Protein AF-A0A9E1VNS0-F1 (afdb_monomer)

Foldseek 3Di:
DDDDQLNAEAEAEDEQQDDPDHRQQQDDDPNARNVLVVLLCVVVVNRHSYYHYDYPDPVSVVSSVVSD

Mean predicted aligned error: 3.14 Å

Solvent-accessible surface area (backbone atoms only — not comparable to full-atom values): 4099 Å² total; per-residue (Å²): 135,85,79,60,33,75,80,32,73,44,77,48,82,48,59,50,78,42,91,88,51,72,45,48,50,67,39,65,56,96,90,35,36,48,51,31,54,64,50,40,50,45,62,73,62,67,58,45,54,40,80,45,77,47,59,86,27,71,66,54,52,54,51,43,60,73,46,101

Nearest PDB structures (foldseek):
  9ftc-assembly1_B  TM=9.588E-01  e=3.271E-04  Aeromonas caviae
  6ifd-assembly1_A  TM=9.259E-01  e=8.938E-04  Vibrio cholerae
  6ckj-assembly1_A  TM=9.658E-01  e=1.634E-03  Neisseria meningitidis
  1ezi-assembly1_A  TM=9.583E-01  e=2.611E-03  Neisseria meningitidis
  1eyr-assembly1_B  TM=9.765E-01  e=5.457E-03  Neisseria meningitidis

Secondary structure (DSSP, 8-state):
-PPPGGG-EEEEE--S--SSSTTGGGSEETTEETTHHHHHHHHHTS--SEEEEE-S-HHHHHHHHH--

Sequence (68 aa):
MSVAKENIICIIPARGGSKGLPRKNVKLIDNEPLIARPIRHAIESGVVGTVLVTTDDKEIAQIAKNAG

pLDDT: mean 95.05, std 5.58, range [58.72, 98.38]

Structure (mmCIF, N/CA/C/O backbone):
data_AF-A0A9E1VNS0-F1
#
_entry.id   AF-A0A9E1VNS0-F1
#
loop_
_atom_site.group_PDB
_atom_site.id
_atom_site.type_symbol
_atom_site.label_atom_id
_atom_site.label_alt_id
_atom_site.label_comp_id
_atom_site.label_asym_id
_atom_site.label_entity_id
_atom_site.label_seq_id
_atom_site.pdbx_PDB_ins_code
_atom_site.Cartn_x
_atom_site.Cartn_y
_atom_site.Cartn_z
_atom_site.occupancy
_atom_site.B_iso_or_equiv
_atom_site.auth_seq_id
_atom_site.auth_comp_id
_atom_site.auth_asym_id
_atom_site.auth_atom_id
_atom_site.pdbx_PDB_model_num
ATOM 1 N N . MET A 1 1 ? -28.222 -0.859 10.900 1.00 58.72 1 MET A N 1
ATOM 2 C CA . MET A 1 1 ? -27.053 -1.512 11.529 1.00 58.72 1 MET A CA 1
ATOM 3 C C . MET A 1 1 ? -25.838 -0.660 11.208 1.00 58.72 1 MET A C 1
ATOM 5 O O . MET A 1 1 ? -25.641 -0.385 10.032 1.00 58.72 1 MET A O 1
ATOM 9 N N . SER A 1 2 ? -25.089 -0.176 12.203 1.00 82.31 2 SER A N 1
ATOM 10 C CA . SER A 1 2 ? -23.764 0.401 11.941 1.00 82.31 2 SER A CA 1
ATOM 11 C C . SER A 1 2 ? -22.739 -0.731 11.904 1.00 82.31 2 SER A C 1
ATOM 13 O O . SER A 1 2 ? -22.854 -1.705 12.648 1.00 82.31 2 SER A O 1
ATOM 15 N N . VAL A 1 3 ? -21.770 -0.634 10.999 1.00 83.50 3 VAL A N 1
ATOM 16 C CA . VAL A 1 3 ? -20.628 -1.550 10.956 1.00 83.50 3 VAL A CA 1
ATOM 17 C C . VAL A 1 3 ? -19.507 -0.890 11.752 1.00 83.50 3 VAL A C 1
ATOM 19 O O . VAL A 1 3 ? -19.143 0.248 11.465 1.00 83.50 3 VAL A O 1
ATOM 22 N N . ALA A 1 4 ? -18.996 -1.574 12.776 1.00 91.50 4 ALA A N 1
ATOM 23 C CA . ALA A 1 4 ? -17.815 -1.123 13.507 1.00 91.50 4 ALA A CA 1
ATOM 24 C C . ALA A 1 4 ? -16.590 -1.165 12.579 1.00 91.50 4 ALA A C 1
ATOM 26 O O . ALA A 1 4 ? -16.470 -2.097 11.780 1.00 91.50 4 ALA A O 1
ATOM 27 N N . LYS A 1 5 ? -15.685 -0.182 12.669 1.00 92.06 5 LYS A N 1
ATOM 28 C CA . LYS A 1 5 ? -14.521 -0.082 11.769 1.00 92.06 5 LYS A CA 1
ATOM 29 C C . LYS A 1 5 ? -13.653 -1.343 11.804 1.00 92.06 5 LYS A C 1
ATOM 31 O O . LYS A 1 5 ? -13.115 -1.744 10.780 1.00 92.06 5 LYS A O 1
ATOM 36 N N . GLU A 1 6 ? -13.584 -2.013 12.953 1.00 94.88 6 GLU A N 1
ATOM 37 C CA . GLU A 1 6 ? -12.843 -3.256 13.192 1.00 94.88 6 GLU A CA 1
ATOM 38 C C . GLU A 1 6 ? -13.309 -4.394 12.273 1.00 94.88 6 GLU A C 1
ATOM 40 O O . GLU A 1 6 ? -12.525 -5.275 11.935 1.00 94.88 6 GLU A O 1
ATOM 45 N N . ASN A 1 7 ? -14.563 -4.340 11.812 1.00 95.88 7 ASN A N 1
ATOM 46 C CA . ASN A 1 7 ? -15.149 -5.317 10.896 1.00 95.88 7 ASN A CA 1
ATOM 47 C C . ASN A 1 7 ? -14.949 -4.950 9.415 1.00 95.88 7 ASN A C 1
ATOM 49 O O . ASN A 1 7 ? -15.451 -5.654 8.538 1.00 95.88 7 ASN A O 1
ATOM 53 N N . ILE A 1 8 ? -14.260 -3.8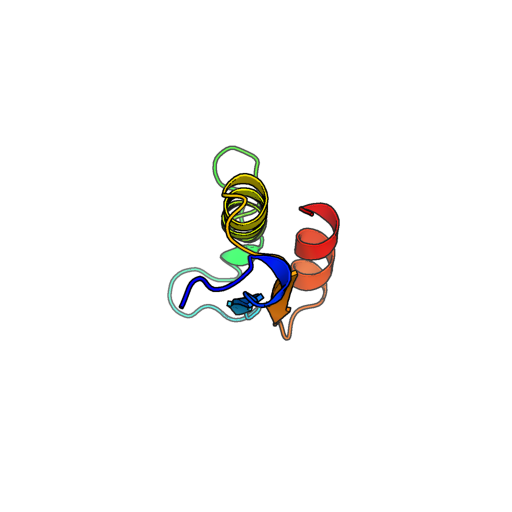45 9.116 1.00 96.88 8 ILE A N 1
ATOM 54 C CA . ILE A 1 8 ? -14.039 -3.354 7.755 1.00 96.88 8 ILE A CA 1
ATOM 55 C C . ILE A 1 8 ? -12.578 -3.583 7.366 1.00 96.88 8 ILE A C 1
ATOM 57 O O . ILE A 1 8 ? -11.658 -3.018 7.962 1.00 96.88 8 ILE A O 1
ATOM 61 N N . ILE A 1 9 ? -12.379 -4.390 6.322 1.00 97.31 9 ILE A N 1
ATOM 62 C CA . ILE A 1 9 ? -11.065 -4.699 5.751 1.00 97.31 9 ILE A CA 1
ATOM 63 C C . ILE A 1 9 ? -10.908 -3.951 4.424 1.00 97.31 9 ILE A C 1
ATOM 65 O O . ILE A 1 9 ? -11.692 -4.143 3.494 1.00 97.31 9 ILE A O 1
ATOM 69 N N . CYS A 1 10 ? -9.867 -3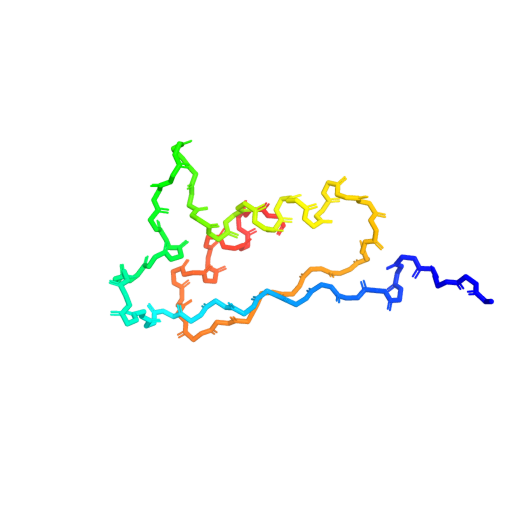.128 4.314 1.00 97.88 10 CYS A N 1
ATOM 70 C CA . CYS A 1 10 ? -9.412 -2.563 3.050 1.00 97.88 10 CYS A CA 1
ATOM 71 C C . CYS A 1 10 ? -8.440 -3.537 2.380 1.00 97.88 10 CYS A C 1
ATOM 73 O O . CYS A 1 10 ? -7.423 -3.895 2.970 1.00 97.88 10 CYS A O 1
ATOM 75 N N . ILE A 1 11 ? -8.728 -3.950 1.146 1.00 98.19 11 ILE A N 1
ATOM 76 C CA . ILE A 1 11 ? -7.843 -4.818 0.363 1.00 98.19 11 ILE A CA 1
ATOM 77 C C . ILE A 1 11 ? -7.232 -3.998 -0.775 1.00 98.19 11 ILE A C 1
ATOM 79 O O . ILE A 1 11 ? -7.956 -3.470 -1.619 1.00 98.19 11 ILE A O 1
ATOM 83 N N . ILE A 1 12 ? -5.901 -3.927 -0.821 1.00 98.19 12 ILE A N 1
ATOM 84 C CA . ILE A 1 12 ? -5.131 -3.202 -1.836 1.00 98.19 12 ILE A CA 1
ATOM 85 C C . ILE A 1 12 ? -4.344 -4.218 -2.684 1.00 98.19 12 ILE A C 1
ATOM 87 O O . ILE A 1 12 ? -3.251 -4.643 -2.301 1.00 98.19 12 ILE A O 1
ATOM 91 N N . PRO A 1 13 ? -4.875 -4.639 -3.844 1.00 97.38 13 PRO A N 1
ATOM 92 C CA . PRO A 1 13 ? -4.177 -5.553 -4.740 1.00 97.38 13 PRO A CA 1
ATOM 93 C C . PRO A 1 13 ? -3.103 -4.825 -5.559 1.00 97.38 13 PRO A C 1
ATOM 95 O O . PRO A 1 13 ? -3.390 -3.897 -6.320 1.00 97.38 13 PRO A O 1
ATOM 98 N N . ALA A 1 14 ? -1.857 -5.281 -5.456 1.00 96.81 14 ALA A N 1
ATOM 99 C CA . ALA A 1 14 ? -0.693 -4.613 -6.026 1.00 96.81 14 ALA A CA 1
ATOM 100 C C . ALA A 1 14 ? 0.297 -5.604 -6.650 1.00 96.81 14 ALA A C 1
ATOM 102 O O . ALA A 1 14 ? 1.351 -5.890 -6.096 1.00 96.81 14 ALA A O 1
ATOM 103 N N . ARG A 1 15 ? -0.009 -6.112 -7.846 1.00 96.06 15 ARG A N 1
ATOM 104 C CA . ARG A 1 15 ? 0.907 -6.999 -8.587 1.00 96.06 15 ARG A CA 1
ATOM 105 C C . ARG A 1 15 ? 2.196 -6.295 -9.047 1.00 96.06 15 ARG A C 1
ATOM 107 O O . ARG A 1 15 ? 2.170 -5.098 -9.353 1.00 96.06 15 ARG A O 1
ATOM 114 N N . GLY A 1 16 ? 3.290 -7.045 -9.177 1.00 93.75 16 GLY A N 1
ATOM 115 C CA . GLY A 1 16 ? 4.563 -6.562 -9.735 1.00 93.75 16 GLY A CA 1
ATOM 116 C C . GLY A 1 16 ? 4.463 -6.208 -11.221 1.00 93.75 16 GLY A C 1
ATOM 117 O O . GLY A 1 16 ? 4.965 -5.176 -11.681 1.00 93.75 16 GLY 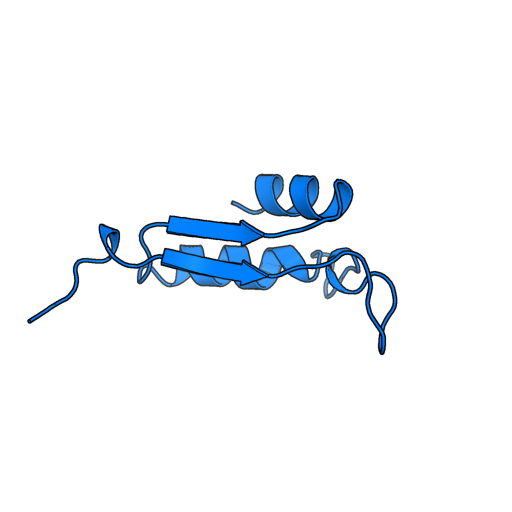A O 1
ATOM 118 N N . GLY A 1 17 ? 3.737 -7.033 -11.981 1.00 92.56 17 GLY A N 1
ATOM 119 C CA . GLY A 1 17 ? 3.508 -6.824 -13.410 1.00 92.56 17 GLY A CA 1
ATOM 120 C C . GLY A 1 17 ? 2.559 -5.658 -13.701 1.00 92.56 17 GLY A C 1
ATOM 121 O O . GLY A 1 17 ? 1.510 -5.500 -13.080 1.00 92.56 17 GLY A O 1
ATOM 122 N N . SER A 1 18 ? 2.856 -4.836 -14.703 1.00 89.06 18 SER A N 1
ATOM 123 C CA . SER A 1 18 ? 1.959 -3.756 -15.129 1.00 89.06 18 SER A CA 1
ATOM 124 C C . SER A 1 18 ? 2.009 -3.572 -16.639 1.00 89.06 18 SER A C 1
ATOM 126 O O . SER A 1 18 ? 3.083 -3.379 -17.191 1.00 89.06 18 SER A O 1
ATOM 128 N N . LYS A 1 19 ? 0.837 -3.638 -17.292 1.00 88.62 19 LYS A N 1
ATOM 129 C CA . LYS A 1 19 ? 0.715 -3.542 -18.757 1.00 88.62 19 LYS A CA 1
ATOM 130 C C . LYS A 1 19 ? 0.977 -2.126 -19.282 1.00 88.62 19 LYS A C 1
ATOM 132 O O . LYS A 1 19 ? 1.651 -1.981 -20.285 1.00 88.62 19 LYS A O 1
ATOM 137 N N . GLY A 1 20 ? 0.433 -1.105 -18.610 1.00 89.75 20 GLY A N 1
ATOM 138 C CA . GLY A 1 20 ? 0.588 0.295 -19.028 1.00 89.75 20 GLY A CA 1
ATOM 139 C C . GLY A 1 20 ? 1.921 0.896 -18.587 1.00 89.75 20 GLY A C 1
ATOM 140 O O . GLY A 1 20 ? 2.725 1.304 -19.413 1.00 89.75 20 GLY A O 1
ATOM 141 N N . LEU A 1 21 ? 2.171 0.918 -17.275 1.00 90.12 21 LEU A N 1
ATOM 142 C CA . LEU A 1 21 ? 3.404 1.458 -16.701 1.00 90.12 21 LEU A CA 1
ATOM 143 C C . LEU A 1 21 ? 4.150 0.357 -15.938 1.00 90.12 21 LEU A C 1
ATOM 145 O O . LEU A 1 21 ? 3.704 -0.001 -14.845 1.00 90.12 21 LEU A O 1
ATOM 149 N N . PRO A 1 22 ? 5.258 -0.188 -16.470 1.00 92.38 22 PRO A N 1
ATOM 150 C CA . PRO A 1 22 ? 6.029 -1.231 -15.800 1.00 92.38 22 PRO A CA 1
ATOM 151 C C . PRO A 1 22 ? 6.401 -0.851 -14.363 1.00 92.38 22 PRO A C 1
ATOM 153 O O . PRO A 1 22 ? 6.817 0.280 -14.101 1.00 92.38 22 PRO A O 1
ATOM 156 N N . ARG A 1 23 ? 6.226 -1.802 -13.435 1.00 94.31 23 ARG A N 1
ATOM 157 C CA . ARG A 1 23 ? 6.486 -1.643 -11.994 1.00 94.31 23 ARG A CA 1
ATOM 158 C C . ARG A 1 23 ? 5.864 -0.378 -11.367 1.00 94.31 23 ARG A C 1
ATOM 160 O O . ARG A 1 23 ? 6.458 0.231 -10.483 1.00 94.31 23 ARG A O 1
ATOM 167 N N . LYS A 1 24 ? 4.661 0.038 -11.790 1.00 96.19 24 LYS A N 1
ATOM 168 C CA . LYS A 1 24 ? 4.046 1.300 -11.319 1.00 96.19 24 LYS A CA 1
ATOM 169 C C . LYS A 1 24 ? 3.981 1.456 -9.794 1.00 96.19 24 LYS A C 1
ATOM 171 O O . LYS A 1 24 ? 4.135 2.564 -9.312 1.00 96.19 24 LYS A O 1
ATOM 176 N N . ASN A 1 25 ? 3.770 0.367 -9.049 1.00 97.31 25 ASN A N 1
ATOM 177 C CA . ASN A 1 25 ? 3.520 0.400 -7.604 1.00 97.31 25 ASN A CA 1
ATOM 178 C C . ASN A 1 25 ? 4.748 0.820 -6.780 1.00 97.31 25 ASN A C 1
ATOM 180 O O . ASN A 1 25 ? 4.578 1.356 -5.691 1.00 97.31 25 ASN A O 1
ATOM 184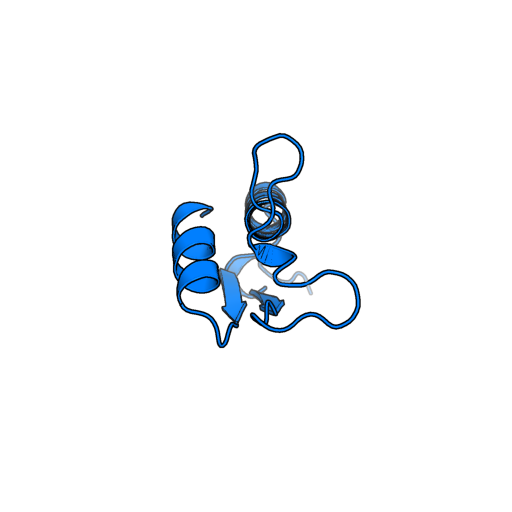 N N . VAL A 1 26 ? 5.961 0.621 -7.306 1.00 97.31 26 VAL A N 1
ATOM 185 C CA . VA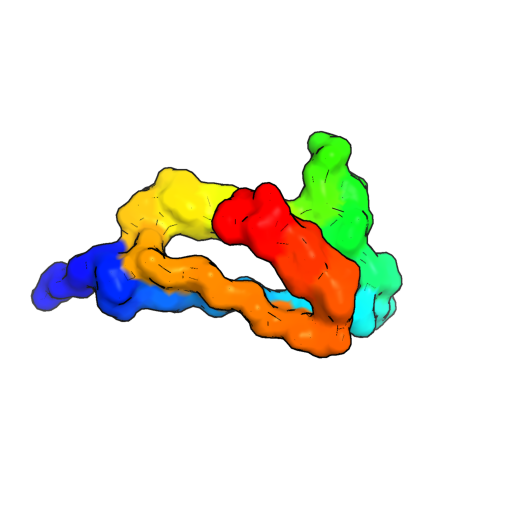L A 1 26 ? 7.209 1.054 -6.649 1.00 97.31 26 VAL A CA 1
ATOM 186 C C . VAL A 1 26 ? 7.710 2.403 -7.170 1.00 97.31 26 VAL A C 1
ATOM 188 O O . VAL A 1 26 ? 8.621 2.987 -6.593 1.00 97.31 26 VAL A O 1
ATOM 191 N N . LYS A 1 27 ? 7.136 2.917 -8.268 1.00 96.19 27 LYS A N 1
ATOM 192 C CA . LYS A 1 27 ? 7.543 4.211 -8.822 1.00 96.19 27 LYS A CA 1
ATOM 193 C C . LYS A 1 27 ? 7.163 5.334 -7.868 1.00 96.19 27 LYS A C 1
ATOM 195 O O . LYS A 1 27 ? 6.059 5.344 -7.325 1.00 96.19 27 LYS A O 1
ATOM 200 N N . LEU A 1 28 ? 8.081 6.284 -7.725 1.00 96.56 28 LEU A N 1
ATOM 201 C CA . LEU A 1 28 ? 7.877 7.479 -6.923 1.00 96.56 28 LEU A CA 1
ATOM 202 C C . LEU A 1 28 ? 6.957 8.462 -7.648 1.00 96.56 28 LEU A C 1
ATOM 204 O O . LEU A 1 28 ? 7.143 8.747 -8.832 1.00 96.56 28 LEU A O 1
ATOM 208 N N . ILE A 1 29 ? 5.996 8.994 -6.907 1.00 94.06 29 ILE A N 1
ATOM 209 C CA . ILE A 1 29 ? 5.169 10.139 -7.270 1.00 94.06 29 ILE A CA 1
ATOM 210 C C . ILE A 1 29 ? 5.277 11.104 -6.096 1.00 94.06 29 ILE A C 1
ATOM 212 O O . ILE A 1 29 ? 4.942 10.734 -4.973 1.00 94.06 29 ILE A O 1
ATOM 216 N N . ASP A 1 30 ? 5.782 12.311 -6.340 1.00 94.12 30 ASP A N 1
ATOM 217 C CA . ASP A 1 30 ? 6.110 13.304 -5.304 1.00 94.12 30 ASP A CA 1
ATOM 218 C C . ASP A 1 30 ? 6.944 12.715 -4.150 1.00 94.12 30 ASP A C 1
ATOM 220 O O . ASP A 1 30 ? 6.627 12.890 -2.979 1.00 94.12 30 ASP A O 1
ATOM 224 N N . ASN A 1 31 ? 8.012 11.984 -4.493 1.00 94.31 31 ASN A N 1
ATOM 225 C CA . ASN A 1 31 ? 8.923 11.308 -3.553 1.00 94.31 31 ASN A CA 1
ATOM 226 C C . ASN A 1 31 ? 8.314 10.160 -2.725 1.00 94.31 31 ASN A C 1
ATOM 228 O O . ASN A 1 31 ? 8.982 9.634 -1.839 1.00 94.31 31 ASN A O 1
ATOM 232 N N . GLU A 1 32 ? 7.102 9.707 -3.044 1.00 95.19 32 GLU A N 1
ATOM 233 C CA . GLU A 1 32 ? 6.443 8.588 -2.363 1.00 95.19 32 GLU A CA 1
ATOM 234 C C . GLU A 1 32 ? 6.148 7.444 -3.351 1.00 95.19 32 GLU A C 1
ATOM 236 O O . GLU A 1 32 ? 5.614 7.704 -4.435 1.00 95.19 32 GLU A O 1
ATOM 241 N N . PRO A 1 33 ? 6.454 6.172 -3.027 1.00 97.62 33 PRO A N 1
ATOM 242 C CA . PRO A 1 33 ? 6.046 5.043 -3.858 1.00 97.62 33 PRO A CA 1
ATOM 243 C C . PRO A 1 33 ? 4.529 5.017 -4.052 1.00 97.62 33 PRO A C 1
ATOM 245 O O . PRO A 1 33 ? 3.772 5.156 -3.093 1.00 97.62 33 PRO A O 1
ATOM 248 N N . LEU A 1 34 ? 4.066 4.770 -5.278 1.00 97.19 34 LEU A N 1
ATOM 249 C CA . LEU A 1 34 ? 2.635 4.789 -5.598 1.00 97.19 34 LEU A CA 1
ATOM 250 C C . LEU A 1 34 ? 1.792 3.897 -4.667 1.00 97.19 34 LEU A C 1
ATOM 252 O O . LEU A 1 34 ? 0.666 4.268 -4.345 1.00 97.19 34 LEU A O 1
ATOM 256 N N . ILE A 1 35 ? 2.311 2.740 -4.235 1.00 97.81 35 ILE A N 1
ATOM 257 C CA . ILE A 1 35 ? 1.590 1.826 -3.335 1.00 97.81 35 ILE A CA 1
ATOM 258 C C . ILE A 1 35 ? 1.409 2.365 -1.909 1.00 97.81 35 ILE A C 1
ATOM 260 O O . ILE A 1 35 ? 0.448 1.985 -1.247 1.00 97.81 35 ILE A O 1
ATOM 264 N N . ALA A 1 36 ? 2.282 3.259 -1.439 1.00 97.94 36 ALA A N 1
ATOM 265 C CA . ALA A 1 36 ? 2.196 3.812 -0.088 1.00 97.94 36 ALA A CA 1
ATOM 266 C C . ALA A 1 36 ? 0.987 4.752 0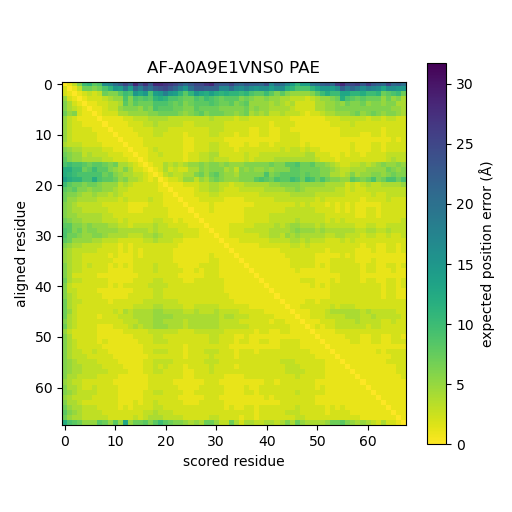.069 1.00 97.94 36 ALA A C 1
ATOM 268 O O . ALA A 1 36 ? 0.297 4.715 1.086 1.00 97.94 36 ALA A O 1
ATOM 269 N N . ARG A 1 37 ? 0.632 5.485 -0.992 1.00 97.12 37 ARG A N 1
ATOM 270 C CA . ARG A 1 37 ? -0.500 6.424 -1.006 1.00 97.12 37 ARG A CA 1
ATOM 271 C C . ARG A 1 37 ? -1.843 5.803 -0.584 1.00 97.12 37 ARG A C 1
ATOM 273 O O . ARG A 1 37 ? -2.454 6.320 0.349 1.00 97.12 37 ARG A O 1
ATOM 280 N N . PRO A 1 38 ? -2.349 4.723 -1.221 1.00 97.44 38 PRO A N 1
ATOM 281 C CA . PRO A 1 38 ? -3.609 4.110 -0.805 1.00 97.44 38 PRO A CA 1
ATOM 282 C C . PRO A 1 38 ? -3.538 3.481 0.594 1.00 97.44 38 PRO A C 1
ATOM 284 O O . PRO A 1 38 ? -4.556 3.478 1.279 1.00 97.44 38 PRO A O 1
ATOM 287 N N . ILE A 1 39 ? -2.370 2.994 1.036 1.00 98.25 39 ILE A N 1
ATOM 288 C CA . ILE A 1 39 ? -2.179 2.467 2.399 1.00 98.25 39 ILE A CA 1
ATOM 289 C C . ILE A 1 39 ? -2.374 3.594 3.414 1.00 98.25 39 ILE A C 1
ATOM 291 O O . ILE A 1 39 ? -3.229 3.492 4.293 1.00 98.25 39 ILE A O 1
ATOM 295 N N . ARG A 1 40 ? -1.655 4.707 3.230 1.00 97.00 40 ARG A N 1
ATOM 296 C CA . ARG A 1 40 ? -1.746 5.885 4.094 1.00 97.00 40 ARG A CA 1
ATOM 297 C C . ARG A 1 40 ? -3.166 6.446 4.128 1.00 97.00 40 ARG A C 1
ATOM 299 O O . ARG A 1 40 ? -3.703 6.656 5.208 1.00 97.00 40 ARG A O 1
ATOM 306 N N . HIS A 1 41 ? -3.816 6.606 2.973 1.00 96.81 41 HIS A N 1
ATOM 307 C CA . HIS A 1 41 ? -5.201 7.086 2.922 1.00 96.81 41 HIS A CA 1
ATOM 308 C C . HIS A 1 41 ? -6.188 6.140 3.618 1.00 96.81 41 HIS A C 1
ATOM 310 O O . HIS A 1 41 ? -7.121 6.611 4.264 1.00 96.81 41 HIS A O 1
ATOM 316 N N . ALA A 1 42 ? -6.005 4.820 3.508 1.00 97.62 42 ALA A N 1
ATOM 317 C CA . ALA A 1 42 ? -6.857 3.863 4.207 1.00 97.62 42 ALA A CA 1
ATOM 318 C C . ALA A 1 42 ? -6.719 4.007 5.731 1.00 97.62 42 ALA A C 1
ATOM 320 O O . ALA A 1 42 ? -7.732 4.062 6.426 1.00 97.62 42 ALA A O 1
ATOM 321 N N . ILE A 1 43 ? -5.490 4.152 6.233 1.00 96.19 43 ILE A N 1
ATOM 322 C CA . ILE A 1 43 ? -5.204 4.373 7.658 1.00 96.19 43 ILE A CA 1
ATOM 323 C C . ILE A 1 43 ? -5.782 5.716 8.130 1.00 96.19 43 ILE A C 1
ATOM 325 O O . ILE A 1 43 ? -6.546 5.758 9.093 1.00 96.19 43 ILE A O 1
ATOM 329 N N . GLU A 1 44 ? -5.472 6.805 7.424 1.00 97.12 44 GLU A N 1
ATOM 330 C CA . GLU A 1 44 ? -5.906 8.167 7.766 1.00 97.12 44 GLU A CA 1
ATOM 331 C C . GLU A 1 44 ? -7.420 8.356 7.684 1.00 97.12 44 GLU A C 1
ATOM 333 O O . GLU A 1 44 ? -7.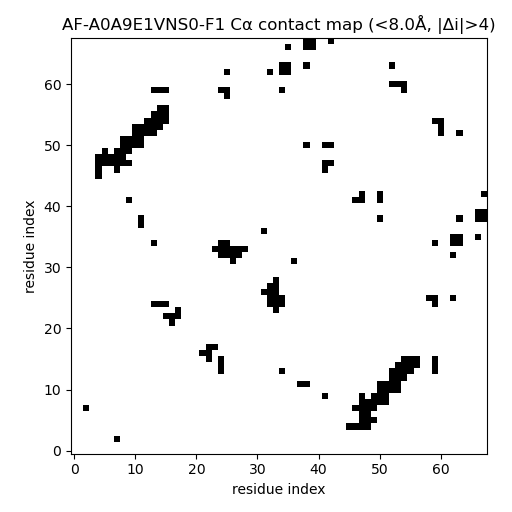968 9.207 8.380 1.00 97.12 44 GLU A O 1
ATOM 338 N N . SER A 1 45 ? -8.116 7.552 6.873 1.00 96.50 45 SER A N 1
ATOM 339 C CA . SER A 1 45 ? -9.575 7.621 6.778 1.00 96.50 45 SER A CA 1
ATOM 340 C C . SER A 1 45 ? -10.271 7.353 8.115 1.00 96.50 45 SE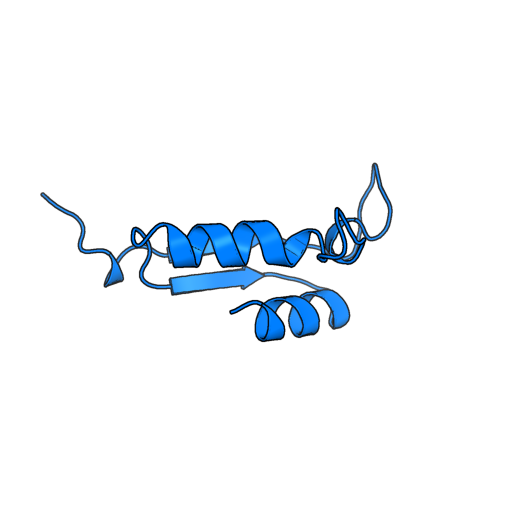R A C 1
ATOM 342 O O . SER A 1 45 ? -11.386 7.824 8.328 1.00 96.50 45 SER A O 1
ATOM 344 N N . GLY A 1 46 ? -9.660 6.554 8.999 1.00 95.50 46 GLY A N 1
ATOM 345 C CA . GLY A 1 46 ? -10.287 6.087 10.237 1.00 95.50 46 GLY A CA 1
ATOM 346 C C . GLY A 1 46 ? -11.502 5.169 10.032 1.00 95.50 46 GLY A C 1
ATOM 347 O O . GLY A 1 46 ? -12.162 4.816 11.010 1.00 95.50 46 GLY A O 1
ATOM 348 N N . VAL A 1 47 ? -11.803 4.773 8.787 1.00 95.31 47 VAL A N 1
ATOM 349 C CA . VAL A 1 47 ? -12.991 3.978 8.425 1.00 95.31 47 VAL A CA 1
ATOM 350 C C . VAL A 1 47 ? -12.738 2.477 8.549 1.00 95.31 47 VAL A C 1
ATOM 352 O O . VAL A 1 47 ? -13.670 1.724 8.820 1.00 95.31 47 VAL A O 1
ATOM 355 N N . VAL A 1 48 ? -11.498 2.027 8.346 1.00 96.69 48 VAL A N 1
ATOM 356 C CA . VAL A 1 48 ? -11.155 0.600 8.272 1.00 96.69 48 VAL A CA 1
ATOM 357 C C . VAL A 1 48 ? -10.319 0.157 9.466 1.00 96.69 48 VAL A C 1
ATOM 359 O O . VAL A 1 48 ? -9.487 0.907 9.971 1.00 96.69 48 VAL A O 1
ATOM 362 N N . GLY A 1 49 ? -10.543 -1.071 9.921 1.00 96.75 49 GLY A N 1
ATOM 363 C CA . GLY A 1 49 ? -9.808 -1.684 11.025 1.00 96.75 49 GLY A CA 1
ATOM 364 C C . GLY A 1 49 ? -8.594 -2.481 10.564 1.00 96.75 49 GLY A C 1
ATOM 365 O O . GLY A 1 49 ? -7.679 -2.727 11.343 1.00 96.75 49 GLY A O 1
ATOM 366 N N . THR A 1 50 ? -8.564 -2.903 9.301 1.00 96.69 50 THR A N 1
ATOM 367 C CA . THR A 1 50 ? -7.442 -3.657 8.735 1.00 96.69 50 THR A CA 1
ATOM 368 C C . THR A 1 50 ? -7.165 -3.205 7.312 1.00 96.69 50 THR A C 1
ATOM 370 O O . THR A 1 50 ? -8.081 -3.106 6.496 1.00 96.69 50 THR A O 1
ATOM 373 N N . VAL A 1 51 ? -5.890 -2.975 7.006 1.00 98.12 51 VAL A N 1
ATOM 374 C CA . VAL A 1 51 ? -5.398 -2.737 5.648 1.00 98.12 51 VAL A CA 1
ATOM 375 C C . VAL A 1 51 ? -4.565 -3.943 5.234 1.00 98.12 51 VAL A C 1
ATOM 377 O O . VAL A 1 51 ? -3.583 -4.284 5.887 1.00 98.12 51 VAL A O 1
ATOM 380 N N . LEU A 1 52 ? -4.973 -4.612 4.160 1.00 98.00 52 LEU A N 1
ATOM 381 C CA . LEU A 1 52 ? -4.312 -5.794 3.622 1.00 98.00 52 LEU A CA 1
ATOM 382 C C . LEU A 1 52 ? -3.817 -5.506 2.206 1.00 98.00 52 LEU A C 1
ATOM 384 O O . LEU A 1 52 ? -4.611 -5.258 1.300 1.00 98.00 52 LEU A O 1
ATOM 388 N N . VAL A 1 53 ? -2.508 -5.612 1.994 1.00 98.38 53 VAL A N 1
ATOM 389 C CA . VAL A 1 53 ? -1.907 -5.531 0.658 1.00 98.38 53 VAL A CA 1
ATOM 390 C C 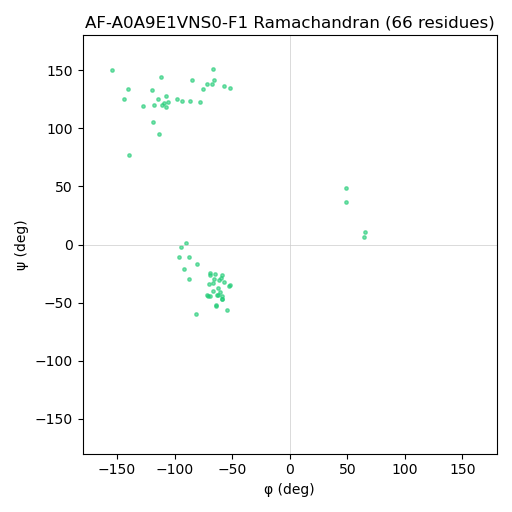. VAL A 1 53 ? -1.652 -6.939 0.139 1.00 98.38 53 VAL A C 1
ATOM 392 O O . VAL A 1 53 ? -0.972 -7.729 0.792 1.00 98.38 53 VAL A O 1
ATOM 395 N N . THR A 1 54 ? -2.169 -7.256 -1.049 1.00 98.19 54 THR A N 1
ATOM 396 C CA . THR A 1 54 ? -1.896 -8.535 -1.720 1.00 98.19 54 THR A CA 1
ATOM 397 C C . THR A 1 54 ? -0.976 -8.307 -2.910 1.00 98.19 54 THR A C 1
ATOM 399 O O . THR A 1 54 ? -1.217 -7.446 -3.758 1.00 98.19 54 THR A O 1
ATOM 402 N N . THR A 1 55 ? 0.121 -9.056 -2.967 1.00 98.00 55 THR A N 1
ATOM 403 C CA . THR A 1 55 ? 1.132 -8.893 -4.010 1.00 98.00 55 THR A CA 1
ATOM 404 C C . THR A 1 55 ? 1.901 -10.187 -4.242 1.00 98.00 55 THR A C 1
ATOM 406 O O . THR A 1 55 ? 2.071 -10.995 -3.331 1.00 98.00 55 THR A O 1
ATOM 409 N N . ASP A 1 56 ? 2.356 -10.367 -5.476 1.00 97.31 56 ASP A N 1
ATOM 410 C CA . ASP A 1 56 ? 3.284 -11.404 -5.924 1.00 97.31 56 ASP A CA 1
ATOM 411 C C . ASP A 1 56 ? 4.748 -10.917 -5.929 1.00 97.31 56 ASP A C 1
ATOM 413 O O . ASP A 1 56 ? 5.660 -11.684 -6.236 1.00 97.31 56 ASP A O 1
ATOM 417 N N . ASP A 1 57 ? 4.991 -9.650 -5.578 1.00 97.94 57 ASP A N 1
ATOM 418 C CA . ASP A 1 57 ? 6.290 -8.991 -5.679 1.00 97.94 57 ASP A CA 1
ATOM 419 C C . ASP A 1 57 ? 6.846 -8.627 -4.294 1.00 97.94 57 ASP A C 1
ATOM 421 O O . ASP A 1 57 ? 6.212 -7.934 -3.494 1.00 97.94 57 ASP A O 1
ATOM 425 N N . LYS A 1 58 ? 8.069 -9.086 -4.007 1.00 98.00 58 LYS A N 1
ATOM 426 C CA . LYS A 1 58 ? 8.713 -8.892 -2.699 1.00 98.00 58 LYS A CA 1
ATOM 427 C C . LYS A 1 58 ? 9.049 -7.428 -2.400 1.00 98.00 58 LYS A C 1
ATOM 429 O O . LYS A 1 58 ? 8.998 -7.034 -1.238 1.00 98.00 58 LYS A O 1
ATOM 434 N N . GLU A 1 59 ? 9.386 -6.627 -3.411 1.00 97.81 59 GLU A N 1
ATOM 435 C CA . GLU A 1 59 ? 9.710 -5.208 -3.221 1.00 97.81 59 GLU A CA 1
ATOM 436 C C . GLU A 1 59 ? 8.444 -4.422 -2.872 1.00 97.81 59 GLU A C 1
ATOM 438 O O . GLU A 1 59 ? 8.441 -3.650 -1.914 1.00 97.81 59 GLU A O 1
ATOM 443 N N . ILE A 1 60 ? 7.340 -4.690 -3.581 1.00 98.19 60 ILE A N 1
ATOM 444 C CA . ILE A 1 60 ? 6.032 -4.106 -3.256 1.00 98.19 60 ILE A CA 1
ATOM 445 C C . ILE A 1 60 ? 5.623 -4.481 -1.828 1.00 98.19 60 ILE A C 1
ATOM 447 O O . ILE A 1 60 ? 5.186 -3.610 -1.080 1.00 98.19 60 ILE A O 1
ATOM 451 N N . ALA A 1 61 ? 5.805 -5.745 -1.426 1.00 98.12 61 ALA A N 1
ATOM 452 C CA . ALA A 1 61 ? 5.492 -6.195 -0.070 1.00 98.12 61 ALA A CA 1
ATOM 453 C C . ALA A 1 61 ? 6.312 -5.451 0.995 1.00 98.12 61 ALA A C 1
ATOM 455 O O . ALA A 1 61 ? 5.778 -5.093 2.044 1.00 98.12 61 ALA A O 1
ATOM 456 N N . GLN A 1 62 ? 7.599 -5.205 0.736 1.00 98.31 62 GLN A N 1
ATOM 457 C CA . GLN A 1 62 ? 8.464 -4.492 1.672 1.00 98.31 62 GLN A CA 1
ATOM 458 C C . GLN A 1 62 ? 8.093 -3.010 1.785 1.00 98.31 62 GLN A C 1
ATOM 460 O O . GLN A 1 62 ? 8.012 -2.488 2.893 1.00 98.31 62 GLN A O 1
ATOM 465 N N . ILE A 1 63 ? 7.832 -2.343 0.657 1.00 97.94 63 ILE A N 1
ATOM 466 C CA . ILE A 1 63 ? 7.396 -0.941 0.646 1.00 97.94 63 ILE A CA 1
ATOM 467 C C . ILE A 1 63 ? 6.055 -0.798 1.367 1.00 97.94 63 ILE A C 1
ATOM 469 O O . ILE A 1 63 ? 5.897 0.106 2.179 1.00 97.94 63 ILE A O 1
ATOM 473 N N . ALA A 1 64 ? 5.115 -1.711 1.110 1.00 97.94 64 ALA A N 1
ATOM 474 C CA . ALA A 1 64 ? 3.810 -1.711 1.755 1.00 97.94 64 ALA A CA 1
ATOM 475 C C . ALA A 1 64 ? 3.913 -1.804 3.283 1.00 97.94 64 ALA A C 1
ATOM 477 O O . ALA A 1 64 ? 3.304 -0.996 3.971 1.00 97.94 64 ALA A O 1
ATOM 478 N N . LYS A 1 65 ? 4.735 -2.725 3.806 1.00 96.94 65 LYS A N 1
ATOM 479 C CA . LYS A 1 65 ? 4.976 -2.864 5.255 1.00 96.94 65 LYS A CA 1
ATOM 480 C C . LYS A 1 65 ? 5.603 -1.625 5.893 1.00 96.94 65 LYS A C 1
ATOM 482 O O . LYS A 1 65 ? 5.400 -1.379 7.072 1.00 96.94 65 LYS A O 1
ATOM 487 N N . ASN A 1 66 ? 6.406 -0.879 5.138 1.00 96.56 66 ASN A N 1
ATOM 488 C CA . ASN A 1 66 ? 7.045 0.335 5.640 1.00 96.56 66 ASN A CA 1
ATOM 489 C C . ASN A 1 66 ? 6.098 1.549 5.615 1.00 96.56 66 ASN A C 1
ATOM 491 O O . ASN A 1 66 ? 6.398 2.556 6.249 1.00 96.56 66 ASN A O 1
ATOM 495 N N . ALA A 1 67 ? 4.998 1.478 4.859 1.00 95.62 67 ALA A N 1
ATOM 496 C CA . ALA A 1 67 ? 4.045 2.573 4.685 1.00 95.62 67 ALA A CA 1
ATOM 497 C C . ALA A 1 67 ? 2.935 2.605 5.753 1.00 95.62 67 ALA A C 1
ATOM 499 O O . ALA A 1 67 ? 2.198 3.591 5.811 1.00 95.62 67 ALA A O 1
ATOM 500 N N . GLY A 1 68 ? 2.802 1.556 6.571 1.00 87.12 68 GLY A N 1
ATOM 501 C CA . GLY A 1 68 ? 1.784 1.449 7.618 1.00 87.12 68 GLY A CA 1
ATOM 502 C C . GLY A 1 68 ? 1.681 0.059 8.221 1.00 87.12 68 GLY A C 1
ATOM 503 O O . GLY A 1 68 ? 1.798 -0.923 7.454 1.00 87.12 68 GLY A O 1
#

Radius of gyration: 13.0 Å; Cα contacts (8 Å, |Δi|>4): 102; chains: 1; bounding box: 37×25×32 Å